Protein AF-A0A432SG28-F1 (afdb_monomer_lite)

Radius of gyration: 39.37 Å; chains: 1; bounding box: 68×39×114 Å

Foldseek 3Di:
DDDDPPDDDPPVVVPPPPVVVVVVVVVVVVVVVVVVVVVVVVVVVVVVVVVVVVVVVVVVVVVVVVVVLPPVVVVVVLVVVLVVCVVVPVVVSVVSVVLVVVLNVCSVVVVVDPDDDPVVVVVNVVSVDD

Secondary structure (DSSP, 8-state):
----------HHHHT--THHHHHHHHHHHHHHHHHHHHHHHHHHHHHHHHHHHHHHHHHHHHHHHHHHHS-HHHHHHHHHHHHHHHHH-HHHHHHHHHHHHHHHHHHHHTTS-S---HHHHHHHHHHH--

Sequence (130 aa):
MYYVVIGSIPEYMKH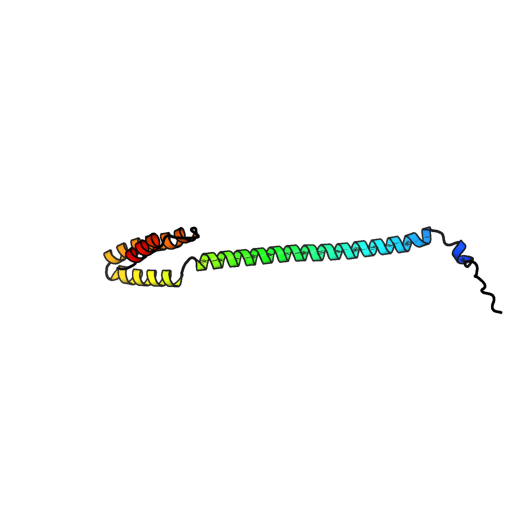LNSEFWLYPIFISLTIAFFITGISFFKSWKKEVLEKEKLKNEMLTYKYEALRNQINPHFMFNSLNVLSDLVYEDPKKAERFIHKFSDIYRYVLDSREKELVPLEEELNFINKYIF

pLDDT: mean 82.3, std 14.34, range [37.53, 97.88]

Structure (mmCIF, N/CA/C/O backbone):
data_AF-A0A432SG28-F1
#
_entry.id   AF-A0A432SG28-F1
#
loop_
_atom_site.group_PDB
_atom_site.id
_atom_site.type_symbol
_atom_site.label_atom_id
_atom_site.label_alt_id
_atom_site.label_comp_id
_atom_site.label_asym_id
_atom_site.label_entity_id
_atom_site.label_seq_id
_atom_site.pdbx_PDB_ins_code
_atom_site.Cartn_x
_atom_site.Cartn_y
_atom_site.Cartn_z
_atom_site.occupancy
_atom_site.B_iso_or_equiv
_atom_site.auth_seq_id
_atom_site.auth_comp_id
_atom_site.auth_asym_id
_atom_site.auth_atom_id
_atom_site.pdbx_PDB_model_num
ATOM 1 N N . MET A 1 1 ? 26.121 32.734 -71.730 1.00 38.69 1 MET A N 1
ATOM 2 C CA . MET A 1 1 ? 26.046 31.412 -72.385 1.00 38.69 1 MET A CA 1
ATOM 3 C C . MET A 1 1 ? 26.831 30.442 -71.504 1.00 38.69 1 MET A C 1
ATOM 5 O O . MET A 1 1 ? 28.048 30.430 -71.586 1.00 38.69 1 MET A O 1
ATOM 9 N N . TYR A 1 2 ? 26.171 29.749 -70.572 1.00 37.53 2 TYR A N 1
ATOM 10 C CA . TYR A 1 2 ? 26.812 28.772 -69.679 1.00 37.53 2 TYR A CA 1
ATOM 11 C C . TYR A 1 2 ? 26.193 27.405 -69.958 1.00 37.53 2 TYR A C 1
ATOM 13 O O . TYR A 1 2 ? 24.992 27.222 -69.773 1.00 37.53 2 TYR A O 1
ATOM 21 N N . TYR A 1 3 ? 27.003 26.475 -70.459 1.00 46.72 3 TYR A N 1
ATOM 22 C CA . TYR A 1 3 ? 26.597 25.093 -70.674 1.00 46.72 3 TYR A CA 1
ATOM 23 C C . TYR A 1 3 ? 26.628 24.363 -69.331 1.00 46.72 3 TYR A C 1
ATOM 25 O O . TYR A 1 3 ? 27.679 24.257 -68.700 1.00 46.72 3 TYR A O 1
ATOM 33 N N . VAL A 1 4 ? 25.475 23.862 -68.893 1.00 50.00 4 VAL A N 1
ATOM 34 C CA . VAL A 1 4 ? 25.397 22.889 -67.802 1.00 50.00 4 VAL A CA 1
ATOM 35 C C . VAL A 1 4 ? 25.909 21.567 -68.364 1.00 50.00 4 VAL A C 1
ATOM 37 O O . VAL A 1 4 ? 25.197 20.871 -69.085 1.00 50.00 4 VAL A O 1
ATOM 40 N N . VAL A 1 5 ? 27.167 21.234 -68.077 1.00 56.62 5 VAL A N 1
ATOM 41 C CA . VAL A 1 5 ? 27.673 19.875 -68.280 1.00 56.62 5 VAL A CA 1
ATOM 42 C C . VAL A 1 5 ? 27.008 19.021 -67.210 1.00 56.62 5 VAL A C 1
ATOM 44 O O . VAL A 1 5 ? 27.407 19.046 -66.047 1.00 56.62 5 VAL A O 1
ATOM 47 N N . ILE A 1 6 ? 25.958 18.296 -67.592 1.00 60.16 6 ILE A N 1
ATOM 48 C CA . ILE A 1 6 ? 25.445 17.185 -66.791 1.00 60.16 6 ILE A CA 1
ATOM 49 C C . ILE A 1 6 ? 26.557 16.136 -66.815 1.00 60.16 6 ILE A C 1
ATOM 51 O O . ILE A 1 6 ? 26.665 15.342 -67.747 1.00 60.16 6 ILE A O 1
ATOM 55 N N . GLY A 1 7 ? 27.464 16.231 -65.840 1.00 58.00 7 GLY A N 1
ATOM 56 C CA . GLY A 1 7 ? 28.577 15.311 -65.680 1.00 58.00 7 GLY A CA 1
ATOM 57 C C . GLY A 1 7 ? 28.026 13.898 -65.571 1.00 58.00 7 GLY A C 1
ATOM 58 O O . GLY A 1 7 ? 27.240 13.598 -64.674 1.00 58.00 7 GLY A O 1
ATOM 59 N N . SER A 1 8 ? 28.406 13.040 -66.514 1.00 68.12 8 SER A N 1
ATOM 60 C CA . SER A 1 8 ? 28.140 11.610 -66.428 1.00 68.12 8 SER A CA 1
ATOM 61 C C . SER A 1 8 ? 28.635 11.082 -65.084 1.00 68.12 8 SER A C 1
ATOM 63 O O . SER A 1 8 ? 29.721 11.467 -64.646 1.00 68.12 8 SER A O 1
ATOM 65 N N . ILE A 1 9 ? 27.851 10.194 -64.464 1.00 68.06 9 ILE A N 1
ATOM 66 C CA . ILE A 1 9 ? 28.203 9.501 -63.217 1.00 68.06 9 ILE A CA 1
ATOM 67 C C . ILE A 1 9 ? 29.680 9.069 -63.287 1.00 68.06 9 ILE A C 1
ATOM 69 O O . ILE A 1 9 ? 30.043 8.396 -64.264 1.00 68.06 9 ILE A O 1
ATOM 73 N N . PRO A 1 10 ? 30.524 9.468 -62.313 1.00 70.62 10 PRO A N 1
ATOM 74 C CA . PRO A 1 10 ? 31.949 9.178 -62.341 1.00 70.62 10 PRO A CA 1
ATOM 75 C C . PRO A 1 10 ? 32.215 7.689 -62.553 1.00 70.62 10 PRO A C 1
ATOM 77 O O . PRO A 1 10 ? 31.514 6.844 -62.004 1.00 70.62 10 PRO A O 1
ATOM 80 N N . GLU A 1 11 ? 33.231 7.351 -63.338 1.00 63.00 11 GLU A N 1
ATOM 81 C CA . GLU A 1 11 ? 33.502 5.970 -63.758 1.00 63.00 11 GLU A CA 1
ATOM 82 C C . GLU A 1 11 ? 33.739 5.017 -62.571 1.00 63.00 11 GLU A C 1
ATOM 84 O O . GLU A 1 11 ? 33.295 3.872 -62.595 1.00 63.00 11 GLU A O 1
ATOM 89 N N . TYR A 1 12 ? 34.279 5.529 -61.457 1.00 64.81 12 TYR A N 1
ATOM 90 C CA . TYR A 1 12 ? 34.408 4.784 -60.199 1.00 64.81 12 TYR A CA 1
ATOM 91 C C . TYR A 1 12 ? 33.058 4.412 -59.557 1.00 64.81 12 TYR A C 1
ATOM 93 O O . TYR A 1 12 ? 32.974 3.408 -58.858 1.00 64.81 12 TYR A O 1
ATOM 101 N N . MET A 1 13 ? 31.993 5.185 -59.804 1.00 64.12 13 MET A N 1
ATOM 102 C CA . MET A 1 13 ? 30.634 4.882 -59.338 1.00 64.12 13 MET A CA 1
ATOM 103 C C . MET A 1 13 ? 29.918 3.846 -60.207 1.00 64.12 13 MET A C 1
ATOM 105 O O . MET A 1 13 ? 28.957 3.238 -59.746 1.00 64.12 13 MET A O 1
ATOM 109 N N . LYS A 1 14 ? 30.384 3.596 -61.437 1.00 63.41 14 LYS A N 1
ATOM 110 C CA . LYS A 1 14 ? 29.814 2.559 -62.316 1.00 63.41 14 LYS A CA 1
ATOM 111 C C . LYS A 1 14 ? 30.238 1.138 -61.923 1.00 63.41 14 LYS A C 1
ATOM 113 O O . LYS A 1 14 ? 29.572 0.187 -62.314 1.00 63.41 14 LYS A O 1
ATOM 118 N N . HIS A 1 15 ? 31.306 1.004 -61.133 1.00 62.53 15 HIS A N 1
ATOM 119 C CA . HIS A 1 15 ? 31.819 -0.270 -60.609 1.00 62.53 15 HIS A CA 1
ATOM 120 C C . HIS A 1 15 ? 31.466 -0.513 -59.134 1.00 62.53 15 HIS A C 1
ATOM 122 O O . HIS A 1 15 ? 31.931 -1.483 -58.535 1.00 62.53 15 HIS A O 1
ATOM 128 N N . LEU A 1 16 ? 30.650 0.359 -58.530 1.00 65.56 16 LEU A N 1
ATOM 129 C CA . LEU A 1 16 ? 30.117 0.138 -57.190 1.00 65.56 16 LEU A CA 1
ATOM 130 C C . LEU A 1 16 ? 29.075 -0.988 -57.248 1.00 65.56 16 LEU A C 1
ATOM 132 O O . LEU A 1 16 ? 27.905 -0.764 -57.559 1.00 65.56 16 LEU A O 1
ATOM 136 N N . ASN A 1 17 ? 29.517 -2.213 -56.961 1.00 67.69 17 ASN A N 1
ATOM 137 C CA . ASN A 1 17 ? 28.637 -3.369 -56.824 1.00 67.69 17 ASN A CA 1
ATOM 138 C C . ASN A 1 17 ? 27.592 -3.105 -55.730 1.00 67.69 17 ASN A C 1
ATOM 140 O O . ASN A 1 17 ? 27.904 -2.531 -54.684 1.00 67.69 17 ASN A O 1
ATOM 144 N N . SER A 1 18 ? 26.358 -3.568 -55.941 1.00 68.19 18 SER A N 1
ATOM 145 C CA . SER A 1 18 ? 25.260 -3.463 -54.964 1.00 68.19 18 SER A CA 1
ATOM 146 C C . SER A 1 18 ? 25.626 -4.037 -53.587 1.00 68.19 18 SER A C 1
ATOM 148 O O . SER A 1 18 ? 25.116 -3.572 -52.569 1.00 68.19 18 SER A O 1
ATOM 150 N N . GLU A 1 19 ? 26.570 -4.979 -53.542 1.00 70.62 19 GLU A N 1
ATOM 151 C CA . GLU A 1 19 ? 27.135 -5.566 -52.325 1.00 70.62 19 GLU A CA 1
ATOM 152 C C . GLU A 1 19 ? 27.830 -4.548 -51.406 1.00 70.62 19 GLU A C 1
ATOM 154 O O . GLU A 1 19 ? 27.805 -4.712 -50.187 1.00 70.62 19 GLU A O 1
ATOM 159 N N . PHE A 1 20 ? 28.372 -3.448 -51.946 1.00 79.25 20 PHE A N 1
ATOM 160 C CA . PHE A 1 20 ? 29.003 -2.391 -51.146 1.00 79.25 20 PHE A CA 1
ATOM 161 C C . PHE A 1 20 ? 28.014 -1.727 -50.174 1.00 79.25 20 PHE A C 1
ATOM 163 O O . PHE A 1 20 ? 28.380 -1.384 -49.051 1.00 79.25 20 PHE A O 1
ATOM 170 N N . TRP A 1 21 ? 26.743 -1.594 -50.570 1.00 82.06 21 TRP A N 1
ATOM 171 C CA . TRP A 1 21 ? 25.699 -0.995 -49.733 1.00 82.06 21 TRP A CA 1
ATOM 172 C C . TRP A 1 21 ? 25.154 -1.951 -48.661 1.00 82.06 21 TRP A C 1
ATOM 174 O O . TRP A 1 21 ? 24.596 -1.488 -47.667 1.00 82.06 21 TRP A O 1
ATOM 184 N N . LEU A 1 22 ? 25.344 -3.268 -48.802 1.00 85.25 22 LEU A N 1
ATOM 185 C CA . LEU A 1 22 ? 24.825 -4.260 -47.850 1.00 85.25 22 LEU A CA 1
ATOM 186 C C . LEU A 1 22 ? 25.569 -4.232 -46.509 1.00 85.25 22 LEU A C 1
ATOM 188 O O . LEU A 1 22 ? 24.945 -4.368 -45.458 1.00 85.25 22 LEU A O 1
ATOM 192 N N . TYR A 1 23 ? 26.884 -4.002 -46.525 1.00 87.56 23 TYR A N 1
ATOM 193 C CA . TYR A 1 23 ? 27.709 -3.955 -45.314 1.00 87.56 23 TYR A CA 1
ATOM 194 C C . TYR A 1 23 ? 27.309 -2.851 -44.317 1.00 87.56 23 TYR A C 1
ATOM 196 O O . TYR A 1 23 ? 27.059 -3.183 -43.154 1.00 87.56 23 TYR A O 1
ATOM 204 N N . PRO A 1 24 ? 27.197 -1.560 -44.699 1.00 91.25 24 PRO A N 1
ATOM 205 C CA . PRO A 1 24 ? 26.774 -0.519 -43.761 1.00 91.25 24 PRO A CA 1
ATOM 206 C C . PRO A 1 24 ? 25.332 -0.722 -43.280 1.00 91.25 24 PRO A C 1
ATOM 208 O O . PRO A 1 24 ? 25.032 -0.440 -42.119 1.00 91.25 24 PRO A O 1
ATOM 211 N N . ILE A 1 25 ? 24.449 -1.274 -44.123 1.00 92.75 25 ILE A N 1
ATOM 212 C CA . ILE A 1 25 ? 23.081 -1.627 -43.7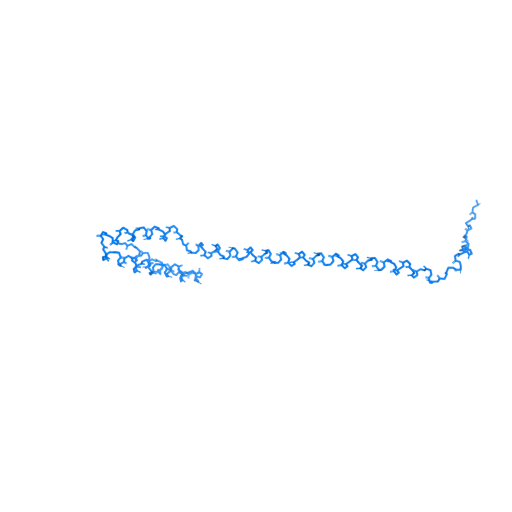22 1.00 92.75 25 ILE A CA 1
ATOM 213 C C . ILE A 1 25 ? 23.122 -2.706 -42.637 1.00 92.75 25 ILE A C 1
ATOM 215 O O . ILE A 1 25 ? 22.543 -2.516 -41.572 1.00 92.75 25 ILE A O 1
ATOM 219 N N . PHE A 1 26 ? 23.865 -3.791 -42.847 1.00 94.69 26 PHE A N 1
ATOM 220 C CA . PHE A 1 26 ? 23.984 -4.873 -41.871 1.00 94.69 26 PHE A CA 1
ATOM 221 C C . PHE A 1 26 ? 24.590 -4.404 -40.538 1.00 94.69 26 PHE A C 1
ATOM 223 O O . PHE A 1 26 ? 24.081 -4.745 -39.468 1.00 94.69 26 PHE A O 1
ATOM 230 N N . ILE A 1 27 ? 25.632 -3.566 -40.586 1.00 94.75 27 ILE A N 1
ATOM 231 C CA . ILE A 1 27 ? 26.247 -2.972 -39.389 1.00 94.75 27 ILE A CA 1
ATOM 232 C C . ILE A 1 27 ? 25.238 -2.081 -38.655 1.00 94.75 27 ILE A C 1
ATOM 234 O O . ILE A 1 27 ? 25.072 -2.217 -37.443 1.00 94.75 27 ILE A O 1
ATOM 238 N N . SER A 1 28 ? 24.525 -1.208 -39.373 1.00 94.69 28 SER A N 1
ATOM 239 C CA . SER A 1 28 ? 23.532 -0.317 -38.760 1.00 94.69 28 SER A CA 1
ATOM 240 C C . SER A 1 28 ? 22.369 -1.086 -38.128 1.00 94.69 28 SER A C 1
ATOM 242 O O . SER A 1 28 ? 21.976 -0.768 -37.007 1.00 94.69 28 SER A O 1
ATOM 244 N N . LEU A 1 29 ? 21.882 -2.150 -38.777 1.00 96.75 29 LEU A N 1
ATOM 245 C CA . LEU A 1 29 ? 20.851 -3.037 -38.235 1.00 96.75 29 LEU A CA 1
ATOM 246 C C . LEU A 1 29 ? 21.335 -3.775 -36.988 1.00 96.75 29 LEU A C 1
ATOM 248 O O . LEU A 1 29 ? 20.595 -3.873 -36.013 1.00 96.75 29 LEU A O 1
ATOM 252 N N . THR A 1 30 ? 22.583 -4.242 -36.990 1.00 96.62 30 THR A N 1
ATOM 253 C CA . THR A 1 30 ? 23.184 -4.911 -35.831 1.00 96.62 30 THR A CA 1
ATOM 254 C C . THR A 1 30 ? 23.265 -3.953 -34.641 1.00 96.62 30 THR A C 1
ATOM 256 O O . THR A 1 30 ? 22.821 -4.283 -33.543 1.00 96.62 30 THR A O 1
ATOM 259 N N . ILE A 1 31 ? 23.757 -2.730 -34.857 1.00 97.44 31 ILE A N 1
ATOM 260 C CA . ILE A 1 31 ? 23.831 -1.698 -33.814 1.00 97.44 31 ILE A CA 1
ATOM 261 C C . ILE A 1 31 ? 22.428 -1.341 -33.305 1.00 97.44 31 ILE A C 1
ATOM 263 O O . ILE A 1 31 ? 22.198 -1.325 -32.095 1.00 97.44 31 ILE A O 1
ATOM 267 N N . ALA A 1 32 ? 21.477 -1.102 -34.211 1.00 97.19 32 ALA A N 1
ATOM 268 C CA . ALA A 1 32 ? 20.097 -0.782 -33.860 1.00 97.19 32 ALA A CA 1
ATOM 269 C C . ALA A 1 32 ? 19.432 -1.911 -33.058 1.00 97.19 32 ALA A C 1
ATOM 271 O O . ALA A 1 32 ? 18.724 -1.637 -32.085 1.00 97.19 32 ALA A O 1
ATOM 272 N N . PHE A 1 33 ? 19.701 -3.171 -33.411 1.00 97.44 33 PHE A N 1
ATOM 273 C CA . PHE A 1 33 ? 19.217 -4.343 -32.687 1.00 97.44 33 PHE A CA 1
ATOM 274 C C . PHE A 1 33 ? 19.723 -4.357 -31.241 1.00 97.44 33 PHE A C 1
ATOM 276 O O . PHE A 1 33 ? 18.922 -4.477 -30.313 1.00 97.44 33 PHE A O 1
ATOM 283 N N . PHE A 1 34 ? 21.026 -4.148 -31.025 1.00 97.88 34 PHE A N 1
ATOM 284 C CA . PHE A 1 34 ? 21.590 -4.107 -29.674 1.00 97.88 34 PHE A CA 1
ATOM 285 C C . PHE A 1 34 ? 21.079 -2.914 -28.856 1.00 97.88 34 PHE A C 1
ATOM 287 O O . PHE A 1 34 ? 20.707 -3.090 -27.695 1.00 97.88 34 PHE A O 1
ATOM 294 N N . ILE A 1 35 ? 20.999 -1.714 -29.443 1.00 97.50 35 ILE A N 1
ATOM 295 C CA . ILE A 1 35 ? 20.483 -0.518 -28.752 1.00 97.50 35 ILE A CA 1
ATOM 296 C C . ILE A 1 35 ? 19.028 -0.725 -28.325 1.00 97.50 35 ILE A C 1
ATOM 298 O O . ILE A 1 35 ? 18.670 -0.453 -27.173 1.00 97.50 35 ILE A O 1
ATOM 302 N N . THR A 1 36 ? 18.195 -1.225 -29.238 1.00 96.69 36 THR A N 1
ATOM 303 C CA . THR A 1 36 ? 16.776 -1.474 -28.967 1.00 96.69 36 THR A CA 1
ATOM 304 C C . THR A 1 36 ? 16.614 -2.576 -27.931 1.00 96.69 36 THR A C 1
ATOM 306 O O . THR A 1 36 ? 15.847 -2.405 -26.988 1.00 96.69 36 THR A O 1
ATOM 309 N N . GLY A 1 37 ? 17.390 -3.659 -28.034 1.00 97.50 37 GLY A N 1
ATOM 310 C CA . GLY A 1 37 ? 17.390 -4.743 -27.056 1.00 97.50 37 GLY A CA 1
ATOM 311 C C . GLY A 1 37 ? 17.738 -4.257 -25.650 1.00 97.50 37 GLY A C 1
ATOM 312 O O . GLY A 1 37 ? 16.975 -4.480 -24.713 1.00 97.50 37 GLY A O 1
ATOM 313 N N . ILE A 1 38 ? 18.841 -3.517 -25.490 1.00 97.38 38 ILE A N 1
ATOM 314 C CA . ILE A 1 38 ? 19.252 -2.964 -24.187 1.00 97.38 38 ILE A CA 1
ATOM 315 C C . ILE A 1 38 ? 18.182 -2.021 -23.629 1.00 97.38 38 ILE A C 1
ATOM 317 O O . ILE A 1 38 ? 17.860 -2.082 -22.440 1.00 97.38 38 ILE A O 1
ATOM 321 N N . SER A 1 39 ? 17.630 -1.151 -24.474 1.00 97.19 39 SER A N 1
ATOM 322 C CA . SER A 1 39 ? 16.590 -0.199 -24.070 1.00 97.19 39 SER A CA 1
ATOM 323 C C . SER A 1 39 ? 15.320 -0.922 -23.629 1.00 97.19 39 SER A C 1
ATOM 325 O O . SER A 1 39 ? 14.774 -0.607 -22.575 1.00 97.19 39 SER A O 1
ATOM 327 N N . PHE A 1 40 ? 14.907 -1.949 -24.371 1.00 97.38 40 PHE A N 1
ATOM 328 C CA . PHE A 1 40 ? 13.773 -2.799 -24.032 1.00 97.38 40 PHE A CA 1
ATOM 329 C C . PHE A 1 40 ? 13.973 -3.495 -22.681 1.00 97.38 40 PHE A C 1
ATOM 331 O O . PHE A 1 40 ? 13.110 -3.392 -21.813 1.00 97.38 40 PHE A O 1
ATOM 338 N N . PHE A 1 41 ? 15.131 -4.124 -22.449 1.00 97.31 41 PHE A N 1
ATOM 339 C CA . PHE A 1 41 ? 15.428 -4.777 -21.168 1.00 97.31 41 PHE A CA 1
ATOM 340 C C . PHE A 1 41 ? 15.433 -3.797 -19.990 1.00 97.31 41 PHE A C 1
ATOM 342 O O . PHE A 1 41 ? 14.934 -4.126 -18.912 1.00 97.31 41 PHE A O 1
ATOM 349 N N . LYS A 1 42 ? 15.971 -2.585 -20.179 1.00 97.50 42 LYS A N 1
ATOM 350 C CA . LYS A 1 42 ? 15.947 -1.537 -19.149 1.00 97.50 42 LYS A CA 1
ATOM 351 C C . LYS A 1 42 ? 14.523 -1.090 -18.832 1.00 97.50 42 LYS A C 1
ATOM 353 O O . LYS A 1 42 ? 14.168 -1.035 -17.656 1.00 97.50 42 LYS A O 1
ATOM 358 N N . SER A 1 43 ? 13.721 -0.799 -19.854 1.00 97.50 43 SER A N 1
ATOM 359 C CA . SER A 1 43 ? 12.323 -0.392 -19.686 1.00 97.50 43 SER A CA 1
ATOM 360 C C . SER A 1 43 ? 11.501 -1.493 -19.025 1.00 97.50 43 SER A C 1
ATOM 362 O O . SER A 1 43 ? 10.817 -1.231 -18.043 1.00 97.50 43 SER A O 1
ATOM 364 N N . TRP A 1 44 ? 11.658 -2.741 -19.467 1.00 97.62 44 TRP A N 1
ATOM 365 C CA . TRP A 1 44 ? 10.984 -3.890 -18.869 1.00 97.62 44 TRP A CA 1
ATOM 366 C C . TRP A 1 44 ? 11.335 -4.060 -17.388 1.00 97.62 44 TRP A C 1
ATOM 368 O O . TRP A 1 44 ? 10.446 -4.175 -16.546 1.00 97.62 44 TRP A O 1
ATOM 378 N N . LYS A 1 45 ? 12.627 -3.997 -17.034 1.00 97.75 45 LYS A N 1
ATOM 379 C CA . LYS A 1 45 ? 13.058 -4.063 -15.630 1.00 97.75 45 LYS A CA 1
ATOM 380 C C . LYS A 1 45 ? 12.471 -2.917 -14.804 1.00 97.75 45 LYS A C 1
ATOM 382 O O . LYS A 1 45 ? 12.066 -3.138 -13.664 1.00 97.75 45 LYS A O 1
ATOM 387 N N . LYS A 1 46 ? 12.419 -1.704 -15.363 1.00 97.62 46 LYS A N 1
ATOM 388 C CA . LYS A 1 46 ? 11.813 -0.545 -14.699 1.00 97.62 46 LYS A CA 1
ATOM 389 C C . LYS A 1 46 ? 10.323 -0.772 -14.440 1.00 97.62 46 LYS A C 1
ATOM 391 O O . LYS A 1 46 ? 9.885 -0.556 -13.317 1.00 97.62 46 LYS A O 1
ATOM 396 N N . GLU A 1 47 ? 9.575 -1.256 -15.427 1.00 97.81 47 GLU A N 1
ATOM 397 C CA . GLU A 1 47 ? 8.146 -1.550 -15.273 1.00 97.81 47 GLU A CA 1
ATOM 398 C C . GLU A 1 47 ? 7.879 -2.627 -14.220 1.00 97.81 47 GLU A C 1
ATOM 400 O O . GLU A 1 47 ? 6.929 -2.512 -13.448 1.00 97.81 47 GLU A O 1
ATOM 405 N N . VAL A 1 48 ? 8.710 -3.673 -14.161 1.00 97.88 48 VAL A N 1
ATOM 406 C CA . VAL A 1 48 ? 8.594 -4.715 -13.128 1.00 97.88 48 VAL A CA 1
ATOM 407 C C . VAL A 1 48 ? 8.774 -4.111 -11.732 1.00 97.88 48 VAL A C 1
ATOM 409 O O . VAL A 1 48 ? 7.954 -4.365 -10.850 1.00 97.88 48 VAL A O 1
ATOM 412 N N . LEU A 1 49 ? 9.789 -3.261 -11.547 1.00 97.88 49 LEU A N 1
ATOM 413 C CA . LEU A 1 49 ? 10.039 -2.580 -10.274 1.00 97.88 49 LEU A CA 1
ATOM 414 C C . LEU A 1 49 ? 8.932 -1.578 -9.915 1.00 97.88 49 LEU A C 1
ATOM 416 O O . LEU A 1 49 ? 8.518 -1.515 -8.760 1.00 97.88 49 LEU A O 1
ATOM 420 N N . GLU A 1 50 ? 8.421 -0.810 -10.880 1.00 97.75 50 GLU A N 1
ATOM 421 C CA . GLU A 1 50 ? 7.290 0.100 -10.656 1.00 97.75 50 GLU A CA 1
ATOM 422 C C . GLU A 1 50 ? 6.022 -0.664 -10.267 1.00 97.75 50 GLU A C 1
ATOM 424 O O . GLU A 1 50 ? 5.337 -0.264 -9.328 1.00 97.75 50 GLU A O 1
ATOM 429 N N . LYS A 1 51 ? 5.734 -1.798 -10.917 1.00 97.75 51 LYS A N 1
ATOM 430 C CA . LYS A 1 51 ? 4.603 -2.663 -10.548 1.00 97.75 51 LYS A CA 1
ATOM 431 C C . LYS A 1 51 ? 4.734 -3.190 -9.125 1.00 97.75 51 LYS A C 1
ATOM 433 O O . LYS A 1 51 ? 3.755 -3.189 -8.381 1.00 97.75 51 LYS A O 1
ATOM 438 N N . GLU A 1 52 ? 5.927 -3.626 -8.732 1.00 97.44 52 GLU A N 1
ATOM 439 C CA . GLU A 1 52 ? 6.184 -4.084 -7.367 1.00 97.44 52 GLU A CA 1
ATOM 440 C C . GLU A 1 52 ? 6.045 -2.944 -6.346 1.00 97.44 52 GLU A C 1
ATOM 442 O O . GLU A 1 52 ? 5.410 -3.125 -5.304 1.00 97.44 52 GLU A O 1
ATOM 447 N N . LYS A 1 53 ? 6.550 -1.746 -6.663 1.00 97.69 53 LYS A N 1
ATOM 448 C CA . LYS A 1 53 ? 6.394 -0.548 -5.827 1.00 97.69 53 LYS A CA 1
ATOM 449 C C . LYS A 1 53 ? 4.923 -0.181 -5.636 1.00 97.69 53 LYS A C 1
ATOM 451 O O . LYS A 1 53 ? 4.482 -0.042 -4.500 1.00 97.69 53 LYS A O 1
ATOM 456 N N . LEU A 1 54 ? 4.154 -0.103 -6.722 1.00 97.75 54 LEU A N 1
ATOM 457 C CA . LEU A 1 54 ? 2.719 0.191 -6.684 1.00 97.75 54 LEU A CA 1
ATOM 458 C C . LEU A 1 54 ? 1.942 -0.865 -5.895 1.00 97.75 54 LEU A C 1
ATOM 460 O O . LEU A 1 54 ? 1.039 -0.531 -5.132 1.00 97.75 54 LEU A O 1
ATOM 464 N N . LYS A 1 55 ? 2.305 -2.145 -6.035 1.00 97.19 55 LYS A N 1
ATOM 465 C CA . LYS A 1 55 ? 1.708 -3.226 -5.244 1.00 97.19 55 LYS A CA 1
ATOM 466 C C . LYS A 1 55 ? 1.983 -3.040 -3.751 1.00 97.19 55 LYS A C 1
ATOM 468 O O . LYS A 1 55 ? 1.063 -3.200 -2.954 1.00 97.19 55 LYS A O 1
ATOM 473 N N . ASN A 1 56 ? 3.213 -2.695 -3.374 1.00 97.12 56 ASN A N 1
ATOM 474 C CA . ASN A 1 56 ? 3.563 -2.424 -1.981 1.00 97.12 56 ASN A CA 1
ATOM 475 C C . ASN A 1 56 ? 2.818 -1.202 -1.434 1.00 97.12 56 ASN A C 1
ATOM 477 O O . ASN A 1 56 ? 2.218 -1.297 -0.370 1.00 97.12 56 ASN A O 1
ATOM 481 N N . GLU A 1 57 ? 2.765 -0.098 -2.181 1.00 97.19 57 GLU A N 1
ATOM 482 C CA . GLU A 1 57 ? 1.989 1.090 -1.803 1.00 97.19 57 GLU A CA 1
ATOM 483 C C . GLU A 1 57 ? 0.505 0.747 -1.620 1.00 97.19 57 GLU A C 1
ATOM 485 O O . GLU A 1 57 ? -0.091 1.094 -0.603 1.00 97.19 57 GLU A O 1
ATOM 490 N N . MET A 1 58 ? -0.086 -0.021 -2.541 1.00 97.06 58 MET A N 1
ATOM 491 C CA . MET A 1 58 ? -1.467 -0.496 -2.423 1.00 97.06 58 MET A CA 1
ATOM 492 C C . MET A 1 58 ? -1.680 -1.345 -1.165 1.00 97.06 58 MET A C 1
ATOM 494 O O . MET A 1 58 ? -2.705 -1.203 -0.499 1.00 97.06 58 MET A O 1
ATOM 498 N N . LEU A 1 59 ? -0.739 -2.231 -0.828 1.00 94.31 59 LEU A N 1
ATOM 499 C CA . LEU A 1 59 ? -0.803 -3.025 0.400 1.00 94.31 59 LEU A CA 1
ATOM 500 C C . LEU A 1 59 ? -0.718 -2.137 1.643 1.00 94.31 59 LEU A C 1
ATOM 502 O O . LEU A 1 59 ? -1.515 -2.321 2.560 1.00 94.31 59 LEU A O 1
ATOM 506 N N . THR A 1 60 ? 0.173 -1.145 1.655 1.00 94.56 60 THR A N 1
ATOM 507 C CA . THR A 1 60 ? 0.268 -0.161 2.739 1.00 94.56 60 THR A CA 1
ATOM 508 C C . THR A 1 60 ? -1.027 0.632 2.884 1.00 94.56 60 THR A C 1
ATOM 510 O O . THR A 1 60 ? -1.532 0.759 3.995 1.00 94.56 60 THR A O 1
ATOM 513 N N . TYR A 1 61 ? -1.624 1.099 1.786 1.00 92.06 61 TYR A N 1
ATOM 514 C CA . TYR A 1 61 ? -2.905 1.804 1.829 1.00 92.06 61 TYR A CA 1
ATOM 515 C C . TYR A 1 61 ? -4.041 0.918 2.329 1.00 92.06 61 TYR A C 1
ATOM 517 O O . TYR A 1 61 ? -4.841 1.365 3.145 1.00 92.06 61 TYR A O 1
ATOM 525 N N . LYS A 1 62 ? -4.110 -0.343 1.890 1.00 84.12 62 LYS A N 1
ATOM 526 C CA . LYS A 1 62 ? -5.097 -1.305 2.401 1.00 84.12 62 LYS A CA 1
ATOM 527 C C . LYS A 1 62 ? -4.911 -1.563 3.892 1.00 84.12 62 LYS A C 1
ATOM 529 O O . LYS A 1 62 ? -5.897 -1.618 4.619 1.00 84.12 62 LYS A O 1
ATOM 534 N N . TYR A 1 63 ? -3.666 -1.702 4.338 1.00 85.19 63 TYR A N 1
ATOM 535 C CA . TYR A 1 63 ? -3.339 -1.874 5.747 1.00 85.19 63 TYR A CA 1
ATOM 536 C C . TYR A 1 63 ? -3.746 -0.651 6.573 1.00 85.19 63 TYR A C 1
ATOM 538 O O . TYR A 1 63 ? -4.452 -0.805 7.562 1.00 85.19 63 TYR A O 1
ATOM 546 N N . GLU A 1 64 ? -3.365 0.558 6.159 1.00 82.94 64 GLU A N 1
ATOM 547 C CA . GLU A 1 64 ? -3.741 1.796 6.852 1.00 82.94 64 GLU A CA 1
ATOM 548 C C . GLU A 1 64 ? -5.256 2.018 6.827 1.00 82.94 64 GLU A C 1
ATOM 550 O O . GLU A 1 64 ? -5.834 2.420 7.831 1.00 82.94 64 GLU A O 1
ATOM 555 N N . ALA A 1 65 ? -5.934 1.686 5.726 1.00 82.25 65 ALA A N 1
ATOM 556 C CA . ALA A 1 65 ? -7.390 1.711 5.664 1.00 82.25 65 ALA A CA 1
ATOM 557 C C . ALA A 1 65 ? -8.006 0.740 6.680 1.00 82.25 65 ALA A C 1
ATOM 559 O O . ALA A 1 65 ? -8.876 1.152 7.438 1.00 82.25 65 ALA A O 1
ATOM 560 N N . LEU A 1 66 ? -7.537 -0.511 6.747 1.00 75.50 66 LEU A N 1
ATOM 561 C CA . LEU A 1 66 ? -7.999 -1.499 7.727 1.00 75.50 66 LEU A CA 1
ATOM 562 C C . LEU A 1 66 ? -7.707 -1.053 9.165 1.00 75.50 66 LEU A C 1
ATOM 564 O O . LEU A 1 66 ? -8.562 -1.142 10.040 1.00 75.50 66 LEU A O 1
ATOM 568 N N . ARG A 1 67 ? -6.518 -0.509 9.410 1.00 73.75 67 ARG A N 1
ATOM 569 C CA . ARG A 1 67 ? -6.129 0.035 10.708 1.00 73.75 67 ARG A CA 1
ATOM 570 C C . ARG A 1 67 ? -7.020 1.202 11.112 1.00 73.75 67 ARG A C 1
ATOM 572 O O . ARG A 1 67 ? -7.476 1.224 12.241 1.00 73.75 67 ARG A O 1
ATOM 579 N N . ASN A 1 68 ? -7.315 2.128 10.204 1.00 74.44 68 ASN A N 1
ATOM 580 C CA . ASN A 1 68 ? -8.224 3.246 10.456 1.00 74.44 68 ASN A CA 1
ATOM 581 C C . ASN A 1 68 ? -9.687 2.796 10.623 1.00 74.44 68 ASN A C 1
ATOM 583 O O . ASN A 1 68 ? -10.504 3.555 11.150 1.00 74.44 68 ASN A 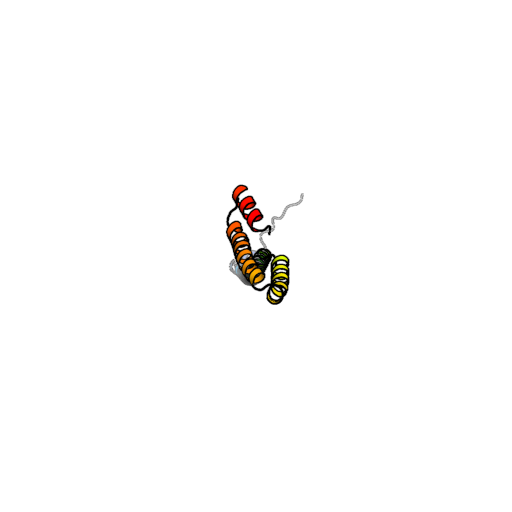O 1
ATOM 58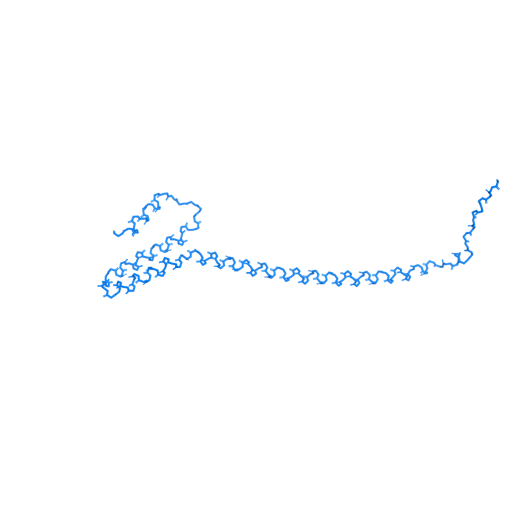7 N N . GLN A 1 69 ? -10.043 1.570 10.210 1.00 69.00 69 GLN A N 1
ATOM 588 C CA . GLN A 1 69 ? -11.350 0.991 10.539 1.00 69.00 69 GLN A CA 1
ATOM 589 C C . GLN A 1 69 ? -11.475 0.651 12.031 1.00 69.00 69 GLN A C 1
ATOM 591 O O . GLN A 1 69 ? -12.561 0.732 12.603 1.00 69.00 69 GLN A O 1
ATOM 596 N N . ILE A 1 70 ? -10.363 0.350 12.688 1.00 70.88 70 ILE A N 1
ATOM 597 C CA . ILE A 1 70 ? -10.277 0.195 14.136 1.00 70.88 70 ILE A CA 1
ATOM 598 C C . ILE A 1 70 ? -9.982 1.587 14.692 1.00 70.88 70 ILE A C 1
ATOM 600 O O . ILE A 1 70 ? -8.880 2.077 14.510 1.00 70.88 70 ILE A O 1
ATOM 604 N N . ASN A 1 71 ? -10.929 2.264 15.356 1.00 73.00 71 ASN A N 1
ATOM 605 C CA . ASN A 1 71 ? -10.610 3.521 16.050 1.00 73.00 71 ASN A CA 1
ATOM 606 C C . ASN A 1 71 ? -9.720 3.175 17.260 1.00 73.00 71 ASN A C 1
ATOM 608 O O . ASN A 1 71 ? -10.245 2.717 18.283 1.00 73.00 71 ASN A O 1
ATOM 612 N N . PRO A 1 72 ? -8.386 3.346 17.168 1.00 76.81 72 PRO A N 1
ATOM 613 C CA . PRO A 1 72 ? -7.490 2.796 18.173 1.00 76.81 72 PRO A CA 1
ATOM 614 C C . PRO A 1 72 ? -7.620 3.584 19.475 1.00 76.81 72 PRO A C 1
ATOM 616 O O . PRO A 1 72 ? -7.581 3.002 20.551 1.00 76.81 72 PRO A O 1
ATOM 619 N N . HIS A 1 73 ? -7.871 4.892 19.385 1.00 80.81 73 HIS A N 1
ATOM 620 C CA . HIS A 1 73 ? -8.122 5.751 20.536 1.00 80.81 73 HIS A CA 1
ATOM 621 C C . HIS A 1 73 ? -9.369 5.306 21.312 1.00 80.81 73 HIS A C 1
ATOM 623 O O . HIS A 1 73 ? -9.318 5.156 22.530 1.00 80.81 73 HIS A O 1
ATOM 629 N N . PHE A 1 74 ? -10.474 5.020 20.616 1.00 81.69 74 PHE A N 1
ATOM 630 C CA . PHE A 1 74 ? -11.683 4.499 21.257 1.00 81.69 74 PHE A CA 1
ATOM 631 C C . PHE A 1 74 ? -11.445 3.131 21.910 1.00 81.69 74 PHE A C 1
ATOM 633 O O . PHE A 1 74 ? -11.900 2.896 23.030 1.00 81.69 74 PHE A O 1
ATOM 640 N N . MET A 1 75 ? -10.694 2.250 21.242 1.00 84.12 75 MET A N 1
ATOM 641 C CA . MET A 1 75 ? -10.339 0.938 21.784 1.00 84.12 75 MET A CA 1
ATOM 642 C C . MET A 1 75 ? -9.488 1.060 23.056 1.00 84.12 75 MET A C 1
ATOM 644 O O . MET A 1 75 ? -9.846 0.472 24.072 1.00 84.12 75 MET A O 1
ATOM 648 N N . PHE A 1 76 ? -8.415 1.859 23.045 1.00 85.00 76 PHE A N 1
ATOM 649 C CA . PHE A 1 76 ? -7.563 2.063 24.224 1.00 85.00 76 PHE A CA 1
ATOM 650 C C . PHE A 1 76 ? -8.321 2.709 25.386 1.00 85.00 76 PHE A C 1
ATOM 652 O O . PHE A 1 76 ? -8.199 2.247 26.516 1.00 85.00 76 PHE A O 1
ATOM 659 N N . ASN A 1 77 ? -9.161 3.712 25.120 1.00 84.25 77 ASN A N 1
ATOM 660 C CA . ASN A 1 77 ? -9.980 4.326 26.166 1.00 84.25 77 ASN A CA 1
ATOM 661 C C . ASN A 1 77 ? -10.957 3.324 26.785 1.00 84.25 77 ASN A C 1
ATOM 663 O O . ASN A 1 77 ? -11.126 3.303 28.000 1.00 84.25 77 ASN A O 1
ATOM 667 N N . SER A 1 78 ? -11.556 2.460 25.964 1.00 89.38 78 SER A N 1
ATOM 668 C CA . SER A 1 78 ? -12.459 1.414 26.451 1.00 89.38 78 SER A CA 1
ATOM 669 C C . SER A 1 78 ? -11.721 0.377 27.301 1.00 89.38 78 SER A C 1
ATOM 671 O O . SER A 1 78 ? -12.251 -0.062 28.317 1.00 89.38 78 SER A O 1
ATOM 673 N N . LEU A 1 79 ? -10.485 0.020 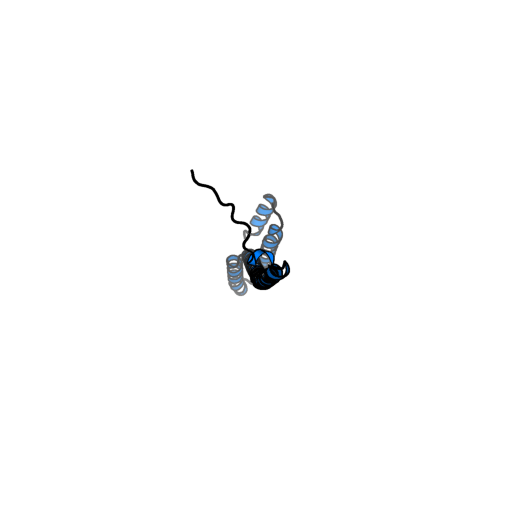26.934 1.00 90.38 79 LEU A N 1
ATOM 674 C CA . LEU A 1 79 ? -9.641 -0.874 27.733 1.00 90.38 79 LEU A CA 1
ATOM 675 C C . LEU A 1 79 ? -9.219 -0.245 29.066 1.00 90.38 79 LEU A C 1
ATOM 677 O O . LEU A 1 79 ? -9.203 -0.946 30.072 1.00 90.38 79 LEU A O 1
ATOM 681 N N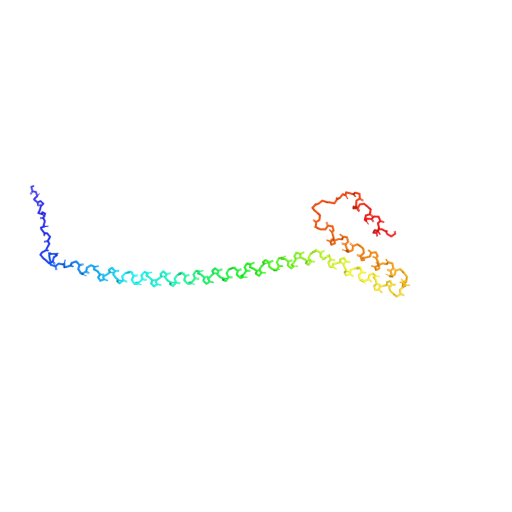 . ASN A 1 80 ? -8.928 1.058 29.095 1.00 90.38 80 ASN A N 1
ATOM 682 C CA . ASN A 1 80 ? -8.622 1.771 30.339 1.00 90.38 80 ASN A CA 1
ATOM 683 C C . ASN A 1 80 ? -9.831 1.777 31.283 1.00 90.38 80 ASN A C 1
ATOM 685 O O . ASN A 1 80 ? -9.710 1.355 32.427 1.00 90.38 80 ASN A O 1
ATOM 689 N N . VAL A 1 81 ? -11.016 2.144 30.777 1.00 90.12 81 VAL A N 1
ATOM 690 C CA . VAL A 1 81 ? -12.267 2.088 31.556 1.00 90.12 81 VAL A CA 1
ATOM 691 C C . VAL A 1 81 ? -12.531 0.673 32.065 1.00 90.12 81 VAL A C 1
ATOM 693 O O . VAL A 1 81 ? -12.922 0.490 33.214 1.00 90.12 81 VAL A O 1
ATOM 696 N N . LEU A 1 82 ? -12.303 -0.345 31.233 1.00 92.06 82 LEU A N 1
ATOM 697 C CA . LEU A 1 82 ? -12.439 -1.731 31.662 1.00 92.06 82 LEU A CA 1
ATOM 698 C C . LEU A 1 82 ? -11.442 -2.087 32.773 1.00 92.06 82 LEU A C 1
ATOM 700 O O . LEU A 1 82 ? -11.836 -2.728 33.741 1.00 92.06 82 LEU A O 1
ATOM 704 N N . SER A 1 83 ? -10.179 -1.672 32.648 1.00 91.75 83 SER A N 1
ATOM 705 C CA . SER A 1 83 ? -9.146 -1.905 33.662 1.00 91.75 83 SER A CA 1
ATOM 706 C C . SER A 1 83 ? -9.550 -1.327 35.017 1.00 91.75 83 SER A C 1
ATOM 708 O O . SER A 1 83 ? -9.384 -2.007 36.027 1.00 91.75 83 SER A O 1
ATOM 710 N N . ASP A 1 84 ? -10.132 -0.128 35.041 1.00 92.19 84 ASP A N 1
ATOM 711 C CA . ASP A 1 84 ? -10.625 0.497 36.274 1.00 92.19 84 ASP A CA 1
ATOM 712 C C . ASP A 1 84 ? -11.830 -0.278 36.841 1.00 92.19 84 ASP A C 1
ATOM 714 O O . ASP A 1 84 ? -11.863 -0.649 38.018 1.00 92.19 84 ASP A O 1
ATOM 718 N N . LEU A 1 85 ? -12.794 -0.623 35.980 1.00 92.75 85 LEU A N 1
ATOM 719 C CA . LEU A 1 85 ? -14.011 -1.336 36.377 1.00 92.75 85 LEU A CA 1
ATOM 720 C C . LEU A 1 85 ? -13.745 -2.744 36.919 1.00 92.75 85 LEU A C 1
ATOM 722 O O . LEU A 1 85 ? -14.491 -3.199 37.782 1.00 92.75 85 LEU A O 1
ATOM 726 N N . VAL A 1 86 ? -12.719 -3.448 36.432 1.00 92.81 86 VAL A N 1
ATOM 727 C CA . VAL A 1 86 ? -12.397 -4.813 36.891 1.00 92.81 86 VAL A CA 1
ATOM 728 C C . VAL A 1 86 ? -12.066 -4.843 38.386 1.00 92.81 86 VAL A C 1
ATOM 730 O O . VAL A 1 86 ? -12.397 -5.826 39.050 1.00 92.81 86 VAL A O 1
ATOM 733 N N . TYR A 1 87 ? -11.466 -3.777 38.925 1.00 91.88 87 TYR A N 1
ATOM 734 C CA . TYR A 1 87 ? -11.147 -3.675 40.351 1.00 91.88 87 TYR A CA 1
ATOM 735 C C . TYR A 1 87 ? -12.250 -2.987 41.168 1.00 91.88 87 TYR A C 1
ATOM 737 O O . TYR A 1 87 ? -12.469 -3.375 42.314 1.00 91.88 87 TYR A O 1
ATOM 745 N N . GLU A 1 88 ? -12.956 -1.999 40.605 1.00 93.38 88 GLU A N 1
ATOM 746 C CA . GLU A 1 88 ? -14.006 -1.253 41.320 1.00 93.38 88 GLU A CA 1
ATOM 747 C C . GLU A 1 88 ? -15.359 -1.982 41.380 1.00 93.38 88 GLU A C 1
ATOM 749 O O . GLU A 1 88 ? -15.984 -2.058 42.438 1.00 93.38 88 GLU A O 1
ATOM 754 N N . ASP A 1 89 ? -15.836 -2.508 40.248 1.00 94.06 89 ASP A N 1
ATOM 755 C CA . ASP A 1 89 ? -17.126 -3.195 40.130 1.00 94.06 89 ASP A CA 1
ATOM 756 C C . ASP A 1 89 ? -17.057 -4.283 39.039 1.00 94.06 89 ASP A C 1
ATOM 758 O O . ASP A 1 89 ? -17.393 -4.039 37.869 1.00 94.06 89 ASP A O 1
ATOM 762 N N . PRO A 1 90 ? -16.696 -5.525 39.418 1.00 93.06 90 PRO A N 1
ATOM 763 C CA . PRO A 1 90 ? -16.564 -6.638 38.481 1.00 93.06 90 PRO A CA 1
ATOM 764 C C . PRO A 1 90 ? -17.841 -6.937 37.682 1.00 93.06 90 PRO A C 1
ATOM 766 O O . PRO A 1 90 ? -17.769 -7.342 36.522 1.00 93.06 90 PRO A O 1
ATOM 769 N N . LYS A 1 91 ? -19.031 -6.705 38.260 1.00 92.81 91 LYS A N 1
ATOM 770 C CA . LYS A 1 91 ? -20.302 -6.917 37.547 1.00 92.81 91 LYS A CA 1
ATOM 771 C C . LYS A 1 91 ? -20.524 -5.840 36.489 1.00 92.81 91 LYS A C 1
ATOM 773 O O . LYS A 1 91 ? -21.117 -6.108 35.445 1.00 92.81 91 LYS A O 1
ATOM 778 N N . LYS A 1 92 ? -20.104 -4.602 36.751 1.00 91.50 92 LYS A N 1
ATOM 779 C CA . LYS A 1 92 ? -20.149 -3.521 35.759 1.00 91.50 92 LYS A CA 1
ATOM 780 C C . LYS A 1 92 ? -19.102 -3.725 34.665 1.00 91.50 92 LYS A C 1
ATOM 782 O O . LYS A 1 92 ? -19.425 -3.463 33.509 1.00 91.50 92 LYS A O 1
ATOM 787 N N . ALA A 1 93 ? -17.926 -4.259 34.997 1.00 93.38 93 ALA A N 1
ATOM 788 C CA . ALA A 1 93 ? -16.909 -4.662 34.024 1.00 93.38 93 ALA A CA 1
ATOM 789 C C . ALA A 1 93 ? -17.436 -5.719 33.038 1.00 93.38 93 ALA A C 1
ATOM 791 O O . ALA A 1 93 ? -17.328 -5.536 31.828 1.00 93.38 93 ALA A O 1
ATOM 792 N N . GLU A 1 94 ? -18.089 -6.777 33.534 1.00 92.12 94 GLU A N 1
ATOM 793 C CA . GLU A 1 94 ? -18.719 -7.809 32.695 1.00 92.12 94 GLU A CA 1
ATOM 794 C C . GLU A 1 94 ? -19.745 -7.200 31.721 1.00 92.12 94 GLU A C 1
ATOM 796 O O . GLU A 1 94 ? -19.675 -7.413 30.508 1.00 92.12 94 GLU A O 1
ATOM 801 N N . ARG A 1 95 ? -20.666 -6.365 32.227 1.00 91.81 95 ARG A N 1
ATOM 802 C CA . ARG A 1 95 ? -21.661 -5.677 31.382 1.00 91.81 95 ARG A CA 1
ATOM 803 C C . ARG A 1 95 ? -21.012 -4.757 30.348 1.00 91.81 95 ARG A C 1
ATOM 805 O O . ARG A 1 95 ? -21.500 -4.669 29.220 1.00 91.81 95 ARG A O 1
ATOM 812 N N . PHE A 1 96 ? -19.931 -4.076 30.723 1.00 90.00 96 PHE A N 1
ATOM 813 C CA . PHE A 1 96 ? -19.173 -3.217 29.821 1.00 90.00 96 PHE A CA 1
ATOM 814 C C . PHE A 1 96 ? -18.534 -4.024 28.685 1.00 90.00 96 PHE A C 1
ATOM 816 O O . PHE A 1 96 ? -18.677 -3.630 27.532 1.00 90.00 96 PHE A O 1
ATOM 823 N N . ILE A 1 97 ? -17.913 -5.177 28.974 1.00 91.12 97 ILE A N 1
ATOM 824 C CA . ILE A 1 97 ? -17.318 -6.064 27.957 1.00 91.12 97 ILE A CA 1
ATOM 825 C C . ILE A 1 97 ? -18.360 -6.499 26.921 1.00 91.12 97 ILE A C 1
ATOM 827 O O . ILE A 1 97 ? -18.094 -6.431 25.717 1.00 91.12 97 ILE A O 1
ATOM 831 N N . HIS A 1 98 ? -19.547 -6.922 27.367 1.00 89.50 98 HIS A N 1
ATOM 832 C CA . HIS A 1 98 ? -20.618 -7.343 26.460 1.00 89.50 98 HIS A CA 1
ATOM 833 C C . HIS A 1 98 ? -21.092 -6.196 25.561 1.00 89.50 98 HIS A C 1
ATOM 835 O O . HIS A 1 98 ? -21.073 -6.336 24.339 1.00 89.50 98 HIS A O 1
ATOM 841 N N . LYS A 1 99 ? -21.417 -5.030 26.141 1.00 85.88 99 LYS A N 1
ATOM 842 C CA . LYS A 1 99 ? -21.816 -3.846 25.359 1.00 85.88 99 LYS A CA 1
ATOM 843 C C . LYS A 1 99 ? -20.720 -3.399 24.390 1.00 85.88 99 LYS A C 1
ATOM 845 O O . LYS A 1 99 ? -21.013 -3.093 23.238 1.00 85.88 99 LYS A O 1
ATOM 850 N N . PHE A 1 100 ? -19.466 -3.370 24.840 1.00 87.50 100 PHE A N 1
ATOM 851 C CA . PHE A 1 100 ? -18.326 -3.000 24.005 1.00 87.50 100 PHE A CA 1
ATOM 852 C C . PHE A 1 100 ? -18.178 -3.952 22.814 1.00 87.50 100 PHE A C 1
ATOM 854 O O . PHE A 1 100 ? -17.989 -3.493 21.691 1.00 87.50 100 PHE A O 1
ATOM 861 N N . SER A 1 101 ? -18.342 -5.258 23.036 1.00 87.94 101 SER A N 1
ATOM 862 C CA . SER A 1 101 ? -18.290 -6.271 21.976 1.00 87.94 101 SER A CA 1
ATOM 863 C C . SER A 1 101 ? -19.402 -6.088 20.938 1.00 87.94 101 SER A C 1
ATOM 865 O O . SER A 1 101 ? -19.132 -6.173 19.740 1.00 87.94 101 SER A O 1
ATOM 867 N N . ASP A 1 102 ? -20.629 -5.788 21.374 1.00 84.19 102 ASP A N 1
ATOM 868 C CA . ASP A 1 102 ? -21.764 -5.527 20.478 1.00 84.19 102 ASP A CA 1
ATOM 869 C C . ASP A 1 102 ? -21.559 -4.247 19.654 1.00 84.19 102 ASP A C 1
ATOM 871 O O . ASP A 1 102 ? -21.810 -4.229 18.448 1.00 84.19 102 ASP A O 1
ATOM 875 N N . ILE A 1 103 ? -21.039 -3.190 20.287 1.00 82.06 103 ILE A N 1
ATOM 876 C CA . ILE A 1 103 ? -20.678 -1.924 19.633 1.00 82.06 103 ILE A CA 1
ATOM 877 C C . ILE A 1 103 ? -19.604 -2.148 18.574 1.00 82.06 103 ILE A C 1
ATOM 879 O O . ILE A 1 103 ? -19.734 -1.669 17.448 1.00 82.06 103 ILE A O 1
ATOM 883 N N . TYR A 1 104 ? -18.547 -2.880 18.920 1.00 81.12 104 TYR A N 1
ATOM 884 C CA . TYR A 1 104 ? -17.439 -3.117 18.005 1.00 81.12 104 TYR A CA 1
ATOM 885 C C . TYR A 1 104 ? -17.870 -3.963 16.811 1.00 81.12 104 TYR A C 1
ATOM 887 O O . TYR A 1 104 ? -17.502 -3.657 15.680 1.00 81.12 104 TYR A O 1
ATOM 895 N N . ARG A 1 105 ? -18.707 -4.980 17.048 1.00 82.06 105 ARG A N 1
ATOM 896 C CA . ARG A 1 105 ? -19.294 -5.793 15.981 1.00 82.06 105 ARG A CA 1
ATOM 897 C C . ARG A 1 105 ? -20.152 -4.944 15.048 1.00 82.06 105 ARG A C 1
ATOM 899 O O . ARG A 1 105 ? -19.946 -5.001 13.846 1.00 82.06 105 ARG A O 1
ATOM 906 N N . TYR A 1 106 ? -21.012 -4.077 15.583 1.00 78.94 106 TYR A N 1
ATOM 907 C CA . TYR A 1 106 ? -21.795 -3.149 14.764 1.00 78.94 106 TYR A CA 1
ATOM 908 C C . TYR A 1 106 ? -20.913 -2.193 13.950 1.00 78.94 106 TYR A C 1
ATOM 910 O O . TYR A 1 106 ? -21.166 -1.997 12.768 1.00 78.94 106 TYR A O 1
ATOM 918 N N . VAL A 1 107 ? -19.854 -1.618 14.530 1.00 78.31 107 VAL A N 1
ATOM 919 C CA . VAL A 1 107 ? -18.926 -0.735 13.793 1.00 78.31 107 VAL A CA 1
ATOM 920 C C . VAL A 1 107 ? -18.206 -1.474 12.662 1.00 78.31 107 VAL A C 1
ATOM 922 O O . VAL A 1 107 ? -17.853 -0.841 11.669 1.00 78.31 107 VAL A O 1
ATOM 925 N N . LEU A 1 108 ? -17.976 -2.781 12.795 1.00 76.62 108 LEU A N 1
ATOM 926 C CA . LEU A 1 108 ? -17.395 -3.609 11.740 1.00 76.62 108 LEU A CA 1
ATOM 927 C C . LEU A 1 108 ? -18.445 -3.997 10.682 1.00 76.62 108 LEU A C 1
ATOM 929 O O . LEU A 1 108 ? -18.183 -3.820 9.497 1.00 76.62 108 LEU A O 1
ATOM 933 N N . ASP A 1 109 ? -19.642 -4.424 11.094 1.00 77.00 109 ASP A N 1
ATOM 934 C CA . ASP A 1 109 ? -20.712 -4.910 10.205 1.00 77.00 109 ASP A CA 1
ATOM 935 C C . ASP A 1 109 ? -21.411 -3.779 9.426 1.00 77.00 109 ASP A C 1
ATOM 937 O O . ASP A 1 109 ? -21.781 -3.934 8.263 1.00 77.00 109 ASP A O 1
ATOM 941 N N . SER A 1 110 ? -21.579 -2.605 10.040 1.00 70.69 110 SER A N 1
ATOM 942 C CA . SER A 1 110 ? -22.249 -1.448 9.417 1.00 70.69 110 SER A CA 1
ATOM 943 C C . SER A 1 110 ? -21.425 -0.817 8.296 1.00 70.69 110 SER A C 1
ATOM 945 O O . SER A 1 110 ? -21.938 0.018 7.561 1.00 70.69 110 SER A O 1
ATOM 947 N N . ARG A 1 111 ? -20.149 -1.196 8.157 1.00 64.69 111 ARG A N 1
ATOM 948 C CA . ARG A 1 111 ? -19.225 -0.639 7.157 1.00 64.69 111 ARG A CA 1
ATOM 949 C C . ARG A 1 111 ? -19.362 -1.256 5.771 1.00 64.69 111 ARG A C 1
ATOM 951 O O . ARG A 1 111 ? -18.935 -0.623 4.812 1.00 64.69 111 ARG A O 1
ATOM 958 N N . GLU A 1 112 ? -19.930 -2.456 5.651 1.00 62.06 112 GLU A N 1
ATOM 959 C CA . GLU A 1 112 ? -20.228 -3.057 4.340 1.00 62.06 112 GLU A CA 1
ATOM 960 C C . GLU A 1 112 ? -21.520 -2.498 3.722 1.00 62.06 112 GLU A C 1
ATOM 962 O O . GLU A 1 112 ? -21.788 -2.703 2.539 1.00 62.06 112 GLU A O 1
ATOM 967 N N . LYS A 1 113 ? -22.318 -1.767 4.508 1.00 64.69 113 LYS A N 1
ATOM 968 C CA . LYS A 1 113 ? -23.558 -1.134 4.061 1.00 64.69 113 LYS A CA 1
ATOM 969 C C . LYS A 1 113 ? -23.262 0.299 3.590 1.00 64.69 113 LYS A C 1
ATOM 971 O O . LYS A 1 113 ? -22.868 1.138 4.391 1.00 64.69 113 LYS A O 1
ATOM 976 N N . GLU A 1 114 ? -23.486 0.601 2.305 1.00 56.59 114 GLU A N 1
ATOM 977 C CA . GLU A 1 114 ? -23.371 1.975 1.757 1.00 56.59 114 GLU A CA 1
ATOM 978 C C . GLU A 1 114 ? -24.326 2.969 2.438 1.00 56.59 114 GLU A C 1
ATOM 980 O O . GLU A 1 114 ? -24.026 4.158 2.531 1.00 56.59 114 GLU A O 1
ATOM 985 N N . LEU A 1 115 ? -25.477 2.484 2.912 1.00 63.84 115 LEU A N 1
ATOM 986 C CA . LEU A 1 115 ? -26.484 3.253 3.635 1.00 63.84 115 LEU A CA 1
ATOM 987 C C . LEU A 1 115 ? -27.034 2.408 4.786 1.00 63.84 115 LEU A C 1
ATOM 989 O O . LEU A 1 115 ? -27.368 1.235 4.603 1.00 63.84 115 LEU A O 1
ATOM 993 N N . VAL A 1 116 ? -27.170 3.026 5.956 1.00 73.44 116 VAL A N 1
ATOM 994 C CA . VAL A 1 116 ? -27.813 2.439 7.135 1.00 73.44 116 VAL A CA 1
ATOM 995 C C . VAL A 1 116 ? -29.061 3.270 7.455 1.00 73.44 116 VAL A C 1
ATOM 997 O O . VAL A 1 116 ? -28.984 4.500 7.434 1.00 73.44 116 VAL A O 1
ATOM 1000 N N . PRO A 1 117 ? -30.232 2.656 7.703 1.00 81.56 117 PRO A N 1
ATOM 1001 C CA . PRO A 1 117 ? -31.420 3.393 8.116 1.00 81.56 117 PRO A CA 1
ATOM 1002 C C . PRO A 1 117 ? -31.175 4.172 9.415 1.00 81.56 117 PRO A C 1
ATOM 1004 O O . PRO A 1 117 ? -30.659 3.618 10.383 1.00 81.56 117 PRO A O 1
ATOM 1007 N N . LEU A 1 118 ? -31.634 5.428 9.471 1.00 77.50 118 LEU A N 1
ATOM 1008 C CA . LEU A 1 118 ? -31.508 6.291 10.657 1.00 77.50 118 LEU A CA 1
ATOM 1009 C C . LEU A 1 118 ? -32.088 5.642 11.930 1.00 77.50 118 LEU A C 1
ATOM 1011 O O . LEU A 1 118 ? -31.588 5.851 13.029 1.00 77.50 118 LEU A O 1
ATOM 1015 N N . GLU A 1 119 ? -33.133 4.826 11.793 1.00 81.00 119 GLU A N 1
ATOM 1016 C CA . GLU A 1 119 ? -33.720 4.064 12.899 1.00 81.00 119 GLU A CA 1
ATOM 1017 C C . GLU A 1 119 ? -32.744 3.033 13.500 1.00 81.00 119 GLU A C 1
ATOM 1019 O O . GLU A 1 119 ? -32.713 2.848 14.718 1.00 81.00 119 GLU A O 1
ATOM 1024 N N . GLU A 1 120 ? -31.920 2.390 12.666 1.00 76.56 120 GLU A N 1
ATOM 1025 C CA . GLU A 1 120 ? -30.900 1.425 13.095 1.00 76.56 120 GLU A CA 1
ATOM 1026 C C . GLU A 1 120 ? -29.776 2.155 13.856 1.00 76.56 120 GLU A C 1
ATOM 1028 O O . GLU A 1 120 ? -29.379 1.716 14.939 1.00 76.56 120 GLU A O 1
ATOM 1033 N N . GLU A 1 121 ? -29.361 3.335 13.379 1.00 74.19 121 GLU A N 1
ATOM 1034 C CA . GLU A 1 121 ? -28.388 4.197 14.066 1.00 74.19 121 GLU A CA 1
ATOM 1035 C C . GLU A 1 121 ? -28.909 4.728 15.412 1.00 74.19 121 GLU A C 1
ATOM 1037 O O . GLU A 1 121 ? -28.198 4.688 16.419 1.00 74.19 121 GLU A O 1
ATOM 1042 N N . LEU A 1 122 ? -30.165 5.187 15.469 1.00 80.50 122 LEU A N 1
ATOM 1043 C CA . LEU A 1 122 ? -30.783 5.684 16.703 1.00 80.50 122 LEU A CA 1
ATOM 1044 C C . LEU A 1 122 ? -30.939 4.571 17.747 1.00 80.50 122 LEU A C 1
ATOM 1046 O O . LEU A 1 122 ? -30.616 4.766 18.921 1.00 80.50 122 LEU A O 1
ATOM 1050 N N . ASN A 1 123 ? -31.379 3.380 17.330 1.00 76.81 123 ASN A N 1
ATOM 1051 C CA . ASN A 1 123 ? -31.462 2.218 18.216 1.00 76.81 123 ASN A CA 1
ATOM 1052 C C . ASN A 1 123 ? -30.087 1.775 18.728 1.00 76.81 123 ASN A C 1
ATOM 1054 O O . ASN A 1 123 ? -29.975 1.292 19.857 1.00 76.81 123 ASN A O 1
ATOM 1058 N N . PHE A 1 124 ? -29.036 1.954 17.932 1.00 72.00 124 PHE A N 1
ATOM 1059 C CA . PHE A 1 124 ? -27.669 1.679 18.345 1.00 72.00 124 PHE A CA 1
ATOM 1060 C C . PHE A 1 124 ? -27.152 2.684 19.387 1.00 72.00 124 PHE A C 1
ATOM 1062 O O . PHE A 1 124 ? -26.655 2.275 20.439 1.00 72.00 124 PHE A O 1
ATOM 1069 N N . ILE A 1 125 ? -27.332 3.990 19.158 1.00 74.19 125 ILE A N 1
ATOM 1070 C CA . ILE A 1 125 ? -26.927 5.043 20.109 1.00 74.19 125 ILE A CA 1
ATOM 1071 C C . ILE A 1 125 ? -27.656 4.885 21.452 1.00 74.19 125 ILE A C 1
ATOM 1073 O O . ILE A 1 125 ? -27.052 5.042 22.512 1.00 74.19 125 ILE A O 1
ATOM 1077 N N . ASN A 1 126 ? -28.927 4.482 21.442 1.00 70.88 126 ASN A N 1
ATOM 1078 C CA . ASN A 1 126 ? -29.670 4.224 22.678 1.00 70.88 126 ASN A CA 1
ATOM 1079 C C . ASN A 1 126 ? -29.107 3.047 23.497 1.00 70.88 126 ASN A C 1
ATOM 1081 O O . ASN A 1 126 ? -29.263 3.019 24.714 1.00 70.88 126 ASN A O 1
ATOM 1085 N N . LYS A 1 127 ? -28.410 2.089 22.870 1.00 64.75 127 LYS A N 1
ATOM 1086 C CA . LYS A 1 127 ? -27.686 1.022 23.588 1.00 64.75 127 LYS A CA 1
ATOM 1087 C C . LYS A 1 127 ? -26.334 1.496 24.139 1.00 64.75 127 LYS A C 1
ATOM 1089 O O . LYS A 1 127 ? -25.851 0.928 25.128 1.00 64.75 127 LYS A O 1
ATOM 1094 N N . TYR A 1 128 ? -25.740 2.515 23.510 1.00 59.59 128 TYR A N 1
ATOM 1095 C CA . TYR A 1 128 ? -24.457 3.125 23.879 1.00 59.59 128 TYR A CA 1
ATOM 1096 C C . TYR A 1 128 ? -24.545 3.946 25.171 1.00 59.59 128 TYR A C 1
ATOM 1098 O O . TYR A 1 128 ? -23.644 3.866 26.006 1.00 59.59 128 TYR A O 1
ATOM 1106 N N . ILE A 1 129 ? -25.630 4.697 25.363 1.00 58.75 129 ILE A N 1
ATOM 1107 C CA . ILE A 1 129 ? -25.814 5.521 26.561 1.00 58.75 129 ILE A CA 1
ATOM 1108 C C . ILE A 1 129 ? -26.157 4.612 27.754 1.00 58.75 129 ILE A C 1
ATOM 1110 O O . ILE A 1 129 ? -26.955 3.676 27.647 1.00 58.75 129 ILE A O 1
ATOM 1114 N N . PHE A 1 130 ? -25.444 4.827 28.858 1.00 52.41 130 PHE A N 1
ATOM 1115 C CA . PHE A 1 130 ? -25.631 4.136 30.133 1.00 52.41 130 PHE A CA 1
ATOM 1116 C C . PHE A 1 130 ? -26.793 4.738 30.920 1.00 52.41 130 PHE A C 1
ATOM 1118 O O . PHE A 1 130 ? -26.937 5.980 30.874 1.00 52.41 130 PHE A O 1
#